Protein AF-A0A7C3UVJ8-F1 (afdb_monomer_lite)

Radius of gyration: 16.77 Å; chains: 1; bounding box: 42×35×49 Å

Structure (mmCIF, N/CA/C/O backbone):
data_AF-A0A7C3UVJ8-F1
#
_entry.id   AF-A0A7C3UVJ8-F1
#
loop_
_atom_site.group_PDB
_atom_site.id
_atom_site.type_symbol
_atom_site.label_atom_id
_atom_site.label_alt_id
_atom_site.label_comp_id
_atom_site.label_asym_id
_atom_site.label_entity_id
_atom_site.label_seq_id
_atom_site.pdbx_PDB_ins_code
_atom_site.Cartn_x
_atom_site.Cartn_y
_atom_site.Cartn_z
_atom_site.occupancy
_atom_site.B_iso_or_equiv
_atom_site.auth_seq_id
_atom_site.auth_comp_id
_atom_site.auth_asym_id
_atom_site.auth_atom_id
_atom_site.pdbx_PDB_model_num
ATOM 1 N N . MET A 1 1 ? -11.869 -7.280 -15.409 1.00 61.78 1 MET A N 1
ATOM 2 C CA . MET A 1 1 ? -10.757 -7.538 -14.472 1.00 61.78 1 MET A CA 1
ATOM 3 C C . MET A 1 1 ? -10.026 -6.219 -14.282 1.00 61.78 1 MET A C 1
ATOM 5 O O . MET A 1 1 ? -9.669 -5.611 -15.284 1.00 61.78 1 MET A O 1
ATOM 9 N N . THR A 1 2 ? -9.932 -5.707 -13.055 1.00 90.50 2 THR A N 1
ATOM 10 C CA . THR A 1 2 ? -9.331 -4.388 -12.787 1.00 90.50 2 THR A CA 1
ATOM 11 C C . THR A 1 2 ? -7.813 -4.509 -12.777 1.00 90.50 2 THR A C 1
ATOM 13 O O . THR A 1 2 ? -7.287 -5.434 -12.162 1.00 90.50 2 THR A O 1
ATOM 16 N N . VAL A 1 3 ? -7.120 -3.586 -13.443 1.00 96.75 3 VAL A N 1
ATOM 17 C CA . VAL A 1 3 ? -5.655 -3.485 -13.418 1.00 96.75 3 VAL A CA 1
ATOM 18 C C . VAL A 1 3 ? -5.274 -2.248 -12.619 1.00 96.75 3 VAL A C 1
ATOM 20 O O . VAL A 1 3 ? -5.805 -1.162 -12.866 1.00 96.75 3 VAL A O 1
ATOM 23 N N . ILE A 1 4 ? -4.357 -2.416 -11.673 1.00 97.81 4 ILE A N 1
ATOM 24 C CA . ILE A 1 4 ? -3.787 -1.330 -10.877 1.00 97.81 4 ILE A CA 1
ATOM 25 C C . ILE A 1 4 ? -2.265 -1.435 -10.903 1.00 97.81 4 ILE A C 1
ATOM 27 O O . ILE A 1 4 ? -1.714 -2.527 -10.782 1.00 97.81 4 ILE A O 1
ATOM 31 N N . SER A 1 5 ? -1.589 -0.300 -11.056 1.00 97.38 5 SER A N 1
ATOM 32 C CA . SER A 1 5 ? -0.142 -0.193 -10.878 1.00 97.38 5 SER A CA 1
ATOM 33 C C . SER A 1 5 ? 0.160 0.559 -9.588 1.00 97.38 5 SER A C 1
ATOM 35 O O . SER A 1 5 ? -0.454 1.601 -9.351 1.00 97.38 5 SER A O 1
ATOM 37 N N . ILE A 1 6 ? 1.063 0.034 -8.756 1.00 97.12 6 ILE A N 1
ATOM 38 C CA . ILE A 1 6 ? 1.474 0.624 -7.476 1.00 97.12 6 ILE A CA 1
ATOM 39 C C . ILE A 1 6 ? 3.007 0.597 -7.368 1.00 97.12 6 ILE A C 1
ATOM 41 O O . ILE A 1 6 ? 3.611 -0.470 -7.364 1.00 97.12 6 ILE A O 1
ATOM 45 N N . ASP A 1 7 ? 3.631 1.766 -7.224 1.00 94.75 7 ASP A N 1
ATOM 46 C CA . ASP A 1 7 ? 5.054 1.927 -6.877 1.00 94.75 7 ASP A CA 1
ATOM 47 C C . ASP A 1 7 ? 5.149 2.410 -5.429 1.00 94.75 7 ASP A C 1
ATOM 49 O O . ASP A 1 7 ? 4.729 3.525 -5.099 1.00 94.75 7 ASP A O 1
ATOM 53 N N . VAL A 1 8 ? 5.688 1.561 -4.553 1.00 92.94 8 VAL A N 1
ATOM 54 C CA . VAL A 1 8 ? 6.000 1.925 -3.167 1.00 92.94 8 VAL A CA 1
ATOM 55 C C . VAL A 1 8 ? 7.407 2.530 -3.140 1.00 92.94 8 VAL A C 1
ATOM 57 O O . VAL A 1 8 ? 8.429 1.845 -3.017 1.00 92.94 8 VAL A O 1
ATOM 60 N N . GLY A 1 9 ? 7.472 3.851 -3.289 1.00 87.94 9 GLY A N 1
ATOM 61 C CA . GLY A 1 9 ? 8.704 4.630 -3.203 1.00 87.94 9 GLY A CA 1
ATOM 62 C C . GLY A 1 9 ? 9.125 4.931 -1.762 1.00 87.94 9 GLY A C 1
ATOM 63 O O . GLY A 1 9 ? 8.341 4.792 -0.827 1.00 87.94 9 GLY A O 1
ATOM 64 N N . TYR A 1 10 ? 10.363 5.403 -1.586 1.00 82.50 10 TYR A N 1
ATOM 65 C CA . TYR A 1 10 ? 10.894 5.830 -0.281 1.00 82.50 10 TYR A CA 1
ATOM 66 C C . TYR A 1 10 ? 10.136 7.037 0.292 1.00 82.50 10 TYR A C 1
ATOM 68 O O . TYR A 1 10 ? 9.796 7.061 1.470 1.00 82.50 10 TYR A O 1
ATOM 76 N N . SER A 1 11 ? 9.860 8.038 -0.548 1.00 86.44 11 SER A N 1
ATOM 77 C CA . SER A 1 11 ? 9.167 9.267 -0.149 1.00 86.44 11 SER A CA 1
ATOM 78 C C . SER A 1 11 ? 7.659 9.188 -0.349 1.00 86.44 11 SER A C 1
ATOM 80 O O . SER A 1 11 ? 6.907 9.716 0.466 1.00 86.44 11 SER A O 1
ATOM 82 N N . ALA A 1 12 ? 7.211 8.528 -1.418 1.00 92.94 12 ALA A N 1
ATOM 83 C CA . ALA A 1 12 ? 5.805 8.452 -1.774 1.00 92.94 12 ALA A CA 1
ATOM 84 C C . ALA A 1 12 ? 5.441 7.116 -2.420 1.00 92.94 12 ALA A C 1
ATOM 86 O O . ALA A 1 12 ? 6.190 6.578 -3.236 1.00 92.94 12 ALA A O 1
ATOM 87 N N . THR A 1 13 ? 4.251 6.633 -2.083 1.00 95.44 13 THR A N 1
ATOM 88 C CA . THR A 1 13 ? 3.557 5.538 -2.742 1.00 95.44 13 THR A CA 1
ATOM 89 C C . THR A 1 13 ? 2.651 6.131 -3.804 1.00 95.44 13 THR A C 1
ATOM 91 O O . THR A 1 13 ? 1.822 6.997 -3.519 1.00 95.44 13 THR A O 1
ATOM 94 N N . LYS A 1 14 ? 2.819 5.680 -5.042 1.00 96.62 14 LYS A N 1
ATOM 95 C CA . LYS A 1 14 ? 2.054 6.146 -6.197 1.00 96.62 14 LYS A CA 1
ATOM 96 C C . LYS A 1 14 ? 1.227 4.994 -6.716 1.00 96.62 14 LYS A C 1
ATOM 98 O O . LYS A 1 14 ? 1.738 3.887 -6.840 1.00 96.62 14 LYS A O 1
ATOM 103 N N . ALA A 1 15 ? -0.024 5.261 -7.055 1.00 97.50 15 ALA A N 1
ATOM 104 C CA . ALA A 1 15 ? -0.863 4.263 -7.688 1.00 97.50 15 ALA A CA 1
ATOM 105 C C . ALA A 1 15 ? -1.713 4.858 -8.799 1.00 97.50 15 ALA A C 1
ATOM 107 O O . ALA A 1 15 ? -2.096 6.030 -8.754 1.00 97.50 15 ALA A O 1
ATOM 108 N N . VAL A 1 16 ? -2.009 4.032 -9.796 1.00 96.88 16 VAL A N 1
ATOM 109 C CA . VAL A 1 16 ? -2.808 4.414 -10.955 1.00 96.88 16 VAL A CA 1
ATOM 110 C C . VAL A 1 16 ? -3.639 3.236 -11.456 1.00 96.88 16 VAL A C 1
ATOM 112 O O . VAL A 1 16 ? -3.179 2.094 -11.505 1.00 96.88 16 VAL A O 1
ATOM 115 N N . THR A 1 17 ? -4.872 3.536 -11.838 1.00 96.12 17 THR A N 1
ATOM 116 C CA . THR A 1 17 ? -5.760 2.692 -12.640 1.00 96.12 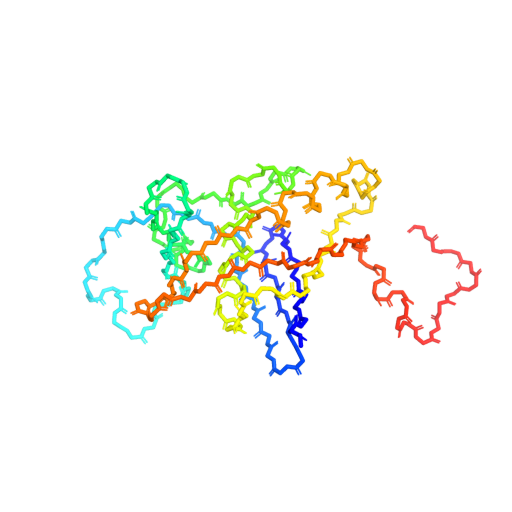17 THR A CA 1
ATOM 117 C C . THR A 1 17 ? -6.042 3.412 -13.962 1.00 96.12 17 THR A C 1
ATOM 119 O O . THR A 1 17 ? -5.556 4.516 -14.200 1.00 96.12 17 THR A O 1
ATOM 122 N N . MET A 1 18 ? -6.865 2.828 -14.833 1.00 91.44 18 MET A N 1
ATOM 123 C CA . MET A 1 18 ? -7.258 3.497 -16.082 1.00 91.44 18 MET A CA 1
ATOM 124 C C . MET A 1 18 ? -8.078 4.780 -15.867 1.00 91.44 18 MET A C 1
ATOM 126 O O . MET A 1 18 ? -8.133 5.618 -16.760 1.00 91.44 18 MET A O 1
ATOM 130 N N . SER A 1 19 ? -8.726 4.936 -14.710 1.00 92.31 19 SER A N 1
ATOM 131 C CA . SER A 1 19 ? -9.650 6.042 -14.434 1.00 92.31 19 SER A CA 1
ATOM 132 C C . SER A 1 19 ? -9.182 6.989 -13.330 1.00 92.31 19 SER A C 1
ATOM 134 O O . SER A 1 19 ? -9.697 8.101 -13.236 1.00 92.31 19 SER A O 1
ATOM 136 N N . ALA A 1 20 ? -8.234 6.578 -12.486 1.00 95.50 20 ALA A N 1
ATOM 137 C CA . ALA A 1 20 ? -7.852 7.337 -11.302 1.00 95.50 20 ALA A CA 1
ATOM 138 C C . ALA A 1 20 ? -6.373 7.162 -10.944 1.00 95.50 20 ALA A C 1
ATOM 140 O O . ALA A 1 20 ? -5.721 6.191 -11.322 1.00 95.50 20 ALA A O 1
ATOM 141 N N . ARG A 1 21 ? -5.843 8.112 -10.170 1.00 97.12 21 ARG A N 1
ATOM 142 C CA . ARG A 1 21 ? -4.481 8.075 -9.628 1.00 97.12 21 ARG A CA 1
ATOM 143 C C . ARG A 1 21 ? -4.448 8.635 -8.215 1.00 97.12 21 ARG A C 1
ATOM 145 O O . ARG A 1 21 ? -5.248 9.505 -7.883 1.00 97.12 21 ARG A O 1
ATOM 152 N N . THR A 1 22 ? -3.494 8.177 -7.416 1.00 96.06 22 THR A N 1
ATOM 153 C CA . THR A 1 22 ? -3.215 8.726 -6.087 1.00 96.06 22 THR A CA 1
ATOM 154 C C . THR A 1 22 ? -1.714 8.754 -5.814 1.00 96.06 22 THR A C 1
ATOM 156 O O . THR A 1 22 ? -0.942 7.984 -6.394 1.00 96.06 22 THR A O 1
ATOM 159 N N . MET A 1 23 ? -1.299 9.665 -4.940 1.00 96.19 23 MET A N 1
ATOM 160 C CA . MET A 1 23 ? 0.056 9.766 -4.419 1.00 96.19 23 MET A CA 1
ATOM 161 C C . MET A 1 23 ? -0.036 10.046 -2.924 1.00 96.19 23 MET A C 1
ATOM 163 O O . MET A 1 23 ? -0.722 10.975 -2.511 1.00 96.19 23 MET A O 1
ATOM 167 N N . ILE A 1 24 ? 0.653 9.235 -2.133 1.00 94.81 24 ILE A N 1
ATOM 168 C CA . ILE A 1 24 ? 0.600 9.264 -0.673 1.00 94.81 24 ILE A CA 1
ATOM 169 C C . ILE A 1 24 ? 2.040 9.296 -0.169 1.00 94.81 24 ILE A C 1
ATOM 171 O O . ILE A 1 24 ? 2.832 8.492 -0.660 1.00 94.81 24 ILE A O 1
ATOM 175 N N . PRO A 1 25 ? 2.422 10.138 0.804 1.00 93.62 25 PRO A N 1
ATOM 176 C CA . PRO A 1 25 ? 3.713 9.975 1.467 1.00 93.62 25 PRO A CA 1
ATOM 177 C C . PRO A 1 25 ? 3.875 8.544 2.013 1.00 93.62 25 PRO A C 1
ATOM 179 O O . PRO A 1 25 ? 2.950 8.004 2.621 1.00 93.62 25 PRO A O 1
ATOM 182 N N . SER A 1 26 ? 5.033 7.909 1.804 1.00 92.75 26 SER A N 1
ATOM 183 C CA . SER A 1 26 ? 5.301 6.513 2.217 1.0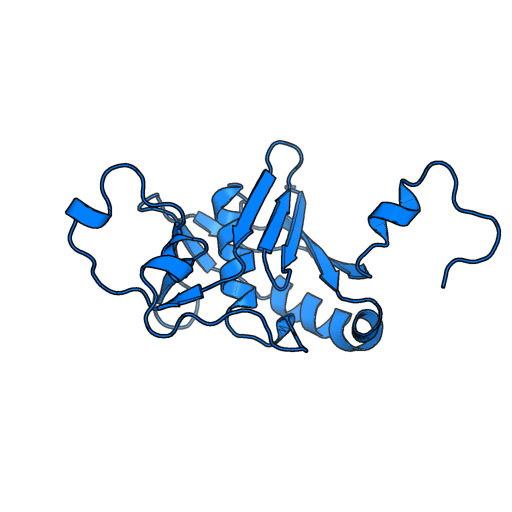0 92.75 26 SER A CA 1
ATOM 184 C C . SER A 1 26 ? 5.626 6.402 3.710 1.00 92.75 26 SER A C 1
ATOM 186 O O . SER A 1 26 ? 6.680 5.894 4.111 1.00 92.75 26 SER A O 1
ATOM 188 N N . VAL A 1 27 ? 4.711 6.912 4.529 1.00 90.56 27 VAL A N 1
ATOM 189 C CA . VAL A 1 27 ? 4.828 7.017 5.981 1.00 90.56 27 VAL A CA 1
ATOM 190 C C . VAL A 1 27 ? 3.608 6.369 6.611 1.00 90.56 27 VAL A C 1
ATOM 192 O O . VAL A 1 27 ? 2.472 6.645 6.216 1.00 90.56 27 VAL A O 1
ATOM 195 N N . VAL A 1 28 ? 3.854 5.503 7.589 1.00 92.19 28 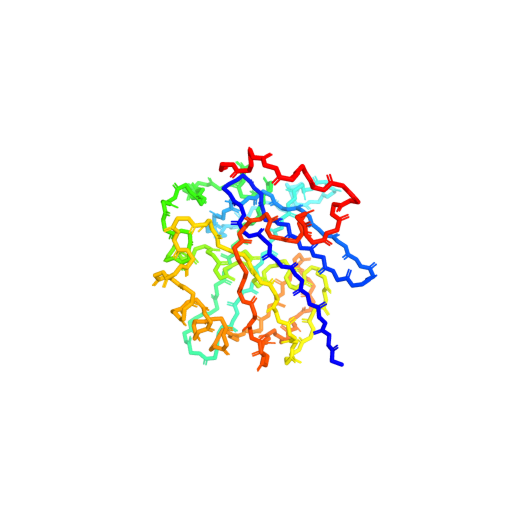VAL A N 1
ATOM 196 C CA . VAL A 1 28 ? 2.812 4.832 8.364 1.00 92.19 28 VAL A CA 1
ATOM 197 C C . VAL A 1 28 ? 3.113 5.023 9.844 1.00 92.19 28 VAL A C 1
ATOM 199 O O . VAL A 1 28 ? 4.265 4.932 10.275 1.00 92.19 28 VAL A O 1
ATOM 202 N N . ALA A 1 29 ? 2.073 5.288 10.626 1.00 89.69 29 ALA A N 1
ATOM 203 C CA . ALA A 1 29 ? 2.153 5.350 12.077 1.00 89.69 29 ALA A CA 1
ATOM 204 C C . ALA A 1 29 ? 0.986 4.575 12.707 1.00 89.69 29 ALA A C 1
ATOM 206 O O . ALA A 1 29 ? -0.102 4.523 12.119 1.00 89.69 29 ALA A O 1
ATOM 207 N N . PRO A 1 30 ? 1.168 3.989 13.904 1.00 88.56 30 PRO A N 1
ATOM 208 C CA . PRO A 1 30 ? 0.064 3.405 14.653 1.00 88.56 30 PRO A CA 1
ATOM 209 C C . PRO A 1 30 ? -1.046 4.432 14.887 1.00 88.56 30 PRO A C 1
ATOM 211 O O . PRO A 1 30 ? -0.780 5.599 15.176 1.00 88.56 30 PRO A O 1
ATOM 214 N N . TYR A 1 31 ? -2.300 3.997 14.785 1.00 87.75 31 TYR A N 1
ATOM 215 C CA . TYR A 1 31 ? -3.425 4.852 15.142 1.00 87.75 31 TYR A CA 1
ATOM 216 C C . TYR A 1 31 ? -3.463 5.108 16.653 1.00 87.75 31 TYR A C 1
ATOM 218 O O . TYR A 1 31 ? -3.333 4.181 17.454 1.00 87.75 31 TYR A O 1
ATOM 226 N N . ARG A 1 32 ? -3.763 6.349 17.028 1.00 84.25 32 ARG A N 1
ATOM 227 C CA . ARG A 1 32 ? -4.205 6.743 18.372 1.00 84.25 32 ARG A CA 1
ATOM 228 C C . ARG A 1 32 ? -5.487 7.555 18.253 1.00 84.25 32 ARG A C 1
ATOM 230 O O . ARG A 1 32 ? -5.762 8.118 17.196 1.00 84.25 32 ARG A O 1
ATOM 237 N N . GLU A 1 33 ? -6.268 7.625 19.321 1.00 80.75 33 GLU A N 1
ATOM 238 C CA . GLU A 1 33 ? -7.392 8.558 19.340 1.00 80.75 33 GLU A CA 1
ATOM 239 C C . GLU A 1 33 ? -6.863 9.997 19.301 1.00 80.75 33 GLU A C 1
ATOM 241 O O . GLU A 1 33 ? -5.914 10.351 20.006 1.00 80.75 33 GLU A O 1
ATOM 246 N N . VAL A 1 34 ? -7.453 10.803 18.422 1.00 70.31 34 VAL A N 1
ATOM 247 C CA . VAL A 1 34 ? -7.157 12.228 18.256 1.00 70.31 34 VAL A CA 1
ATOM 248 C C . VAL A 1 34 ? -8.478 12.966 18.474 1.00 70.31 34 VAL A C 1
ATOM 250 O O . VAL A 1 34 ? -9.503 12.484 17.975 1.00 70.31 34 VAL A O 1
ATOM 253 N N . PRO A 1 35 ? -8.508 14.068 19.244 1.00 65.38 35 PRO A N 1
ATOM 254 C CA . PRO A 1 35 ? -9.721 14.850 19.445 1.00 65.38 35 PRO A CA 1
ATOM 255 C C . PRO A 1 35 ? -10.408 15.189 18.117 1.00 65.38 35 PRO A C 1
ATOM 257 O O . PRO A 1 35 ? -9.761 15.565 17.146 1.00 65.38 35 PRO A O 1
ATOM 260 N N . LEU A 1 36 ? -11.739 15.066 18.070 1.00 55.66 36 LEU A N 1
ATOM 261 C CA . LEU A 1 36 ? -12.534 15.219 16.843 1.00 55.66 36 LEU A CA 1
ATOM 262 C C . LEU A 1 36 ? -12.309 16.574 16.138 1.00 55.66 36 LEU A C 1
ATOM 264 O O . LEU A 1 36 ? -12.388 16.636 14.915 1.00 55.66 36 LEU A O 1
ATOM 268 N N . ALA A 1 37 ? -11.973 17.626 16.895 1.00 53.50 37 ALA A N 1
ATOM 269 C CA . ALA A 1 37 ? -11.641 18.954 16.374 1.00 53.50 37 ALA A CA 1
ATOM 270 C C . ALA A 1 37 ? -10.397 18.963 15.463 1.00 53.50 37 ALA A C 1
ATOM 272 O O . ALA A 1 37 ? -10.337 19.766 14.537 1.00 53.50 37 ALA A O 1
ATOM 273 N N . ASP A 1 38 ? -9.457 18.037 15.671 1.00 54.47 38 ASP A N 1
ATOM 274 C CA . ASP A 1 38 ? -8.236 17.903 14.865 1.00 54.47 38 ASP A CA 1
ATOM 275 C C . ASP A 1 38 ? -8.480 17.091 13.575 1.00 54.47 38 ASP A C 1
ATOM 277 O O . ASP A 1 38 ? -7.643 17.058 12.673 1.00 54.47 38 ASP A O 1
ATOM 281 N N . LEU A 1 39 ? -9.642 16.430 13.471 1.00 53.88 39 LEU A N 1
ATOM 282 C CA . LEU A 1 39 ? -10.041 15.579 12.342 1.00 53.88 39 LEU A CA 1
ATOM 283 C C . LEU A 1 39 ? -11.101 16.229 11.440 1.00 53.88 39 LEU A C 1
ATOM 285 O O . LEU A 1 39 ? -11.320 15.771 10.317 1.00 53.88 39 LEU A O 1
ATOM 289 N N . THR A 1 40 ? -11.776 17.283 11.907 1.00 48.50 40 THR A N 1
ATOM 290 C CA . THR A 1 40 ? -12.799 17.996 11.137 1.00 48.50 40 THR A CA 1
ATOM 291 C C . THR A 1 40 ? -12.181 19.086 10.265 1.00 48.50 40 THR A C 1
ATOM 293 O O . THR A 1 40 ? -11.791 20.136 10.762 1.00 48.50 40 THR A O 1
ATOM 296 N N . GLY A 1 41 ? -12.159 18.855 8.950 1.00 46.62 41 GLY A N 1
ATOM 297 C CA . GLY A 1 41 ? -12.131 19.918 7.938 1.00 46.62 41 GLY A CA 1
ATOM 298 C C . GLY A 1 41 ? -11.054 19.777 6.867 1.00 46.62 41 GLY A C 1
ATOM 299 O O . GLY A 1 41 ? -11.382 19.879 5.695 1.00 46.62 41 GLY A O 1
ATOM 300 N N . ASP A 1 42 ? -9.809 19.494 7.260 1.00 51.38 42 ASP A N 1
ATOM 301 C CA . ASP A 1 42 ? -8.630 19.618 6.379 1.00 51.38 42 ASP A CA 1
ATOM 302 C C . ASP A 1 42 ? -7.476 18.667 6.767 1.00 51.38 42 ASP A C 1
ATOM 304 O O . ASP A 1 42 ? -6.298 18.935 6.503 1.00 51.38 42 ASP A O 1
ATOM 308 N N . ALA A 1 43 ? -7.774 17.550 7.441 1.00 54.50 43 ALA A N 1
ATOM 309 C CA . ALA A 1 43 ? -6.749 16.585 7.830 1.00 54.50 43 ALA A CA 1
ATOM 310 C C . ALA A 1 43 ? -6.100 15.970 6.576 1.00 54.50 43 ALA A C 1
ATOM 312 O O . ALA A 1 43 ? -6.624 15.034 5.972 1.00 54.50 43 ALA A O 1
ATOM 313 N N . ILE A 1 44 ? -4.957 16.525 6.166 1.00 67.44 44 ILE A N 1
ATOM 314 C CA . ILE A 1 44 ? -4.162 16.009 5.054 1.00 67.44 44 ILE A CA 1
ATOM 315 C C . ILE A 1 44 ? -3.674 14.608 5.453 1.00 67.44 44 ILE A C 1
ATOM 317 O O . ILE A 1 44 ? -3.005 14.462 6.475 1.00 67.44 44 ILE A O 1
ATOM 321 N N . GLY A 1 45 ? -4.023 13.584 4.665 1.00 80.81 45 GLY A N 1
ATOM 322 C CA . GLY A 1 45 ? -3.619 12.183 4.849 1.00 80.81 45 GLY A CA 1
ATOM 323 C C . GLY A 1 45 ? -4.782 11.206 5.067 1.00 80.81 45 GLY A C 1
ATOM 324 O O . GLY A 1 45 ? -5.927 11.494 4.715 1.00 80.81 45 GLY A O 1
ATOM 325 N N . HIS A 1 46 ? -4.487 10.012 5.604 1.00 91.56 46 HIS A N 1
ATOM 326 C CA . HIS A 1 46 ? -5.462 8.920 5.691 1.00 91.56 46 HIS A CA 1
ATOM 327 C C . HIS A 1 46 ? -5.469 8.199 7.041 1.00 91.56 46 HIS A C 1
ATOM 329 O O . HIS A 1 46 ? -4.421 7.872 7.594 1.00 91.56 46 HIS A O 1
ATOM 335 N N . THR A 1 47 ? -6.667 7.859 7.524 1.00 93.12 47 THR A N 1
ATOM 336 C CA . THR A 1 47 ? -6.853 6.830 8.560 1.00 93.12 47 THR A CA 1
ATOM 337 C C . THR A 1 47 ? -7.299 5.540 7.891 1.00 93.12 47 THR A C 1
ATOM 339 O O . THR A 1 47 ? -8.297 5.531 7.168 1.00 93.12 47 THR A O 1
ATOM 342 N N . VAL A 1 48 ? -6.591 4.442 8.141 1.00 95.44 48 VAL A N 1
ATOM 343 C CA . VAL A 1 48 ? -6.832 3.161 7.469 1.00 95.44 48 VAL A CA 1
ATOM 344 C C . VAL A 1 48 ? -7.046 2.065 8.499 1.00 95.44 48 VAL A C 1
ATOM 346 O O . VAL A 1 48 ? -6.250 1.893 9.418 1.00 95.44 48 VAL A O 1
ATOM 349 N N . THR A 1 49 ? -8.125 1.305 8.335 1.00 96.25 49 THR A N 1
ATOM 350 C CA . THR A 1 49 ? -8.402 0.094 9.113 1.00 96.25 49 THR A CA 1
ATOM 351 C C . THR A 1 49 ? -8.201 -1.122 8.222 1.00 96.25 49 THR A C 1
ATOM 353 O O . THR A 1 49 ? -8.791 -1.195 7.147 1.00 96.25 49 THR A O 1
ATOM 356 N N . ILE A 1 50 ? -7.382 -2.073 8.672 1.00 96.50 50 ILE A N 1
ATOM 357 C CA . ILE A 1 50 ? -7.060 -3.305 7.945 1.00 96.50 50 ILE A CA 1
ATOM 358 C C . ILE A 1 50 ? -7.450 -4.501 8.808 1.00 96.50 50 ILE A C 1
ATOM 360 O O . ILE A 1 50 ? -6.940 -4.680 9.918 1.00 96.50 50 ILE A O 1
ATOM 364 N N . ARG A 1 51 ? -8.323 -5.350 8.264 1.00 96.19 51 ARG A N 1
ATOM 365 C CA . ARG A 1 51 ? -8.731 -6.626 8.852 1.00 96.19 51 ARG A CA 1
ATOM 366 C C . ARG A 1 51 ? -8.311 -7.769 7.932 1.00 96.19 51 ARG A C 1
ATOM 368 O O . ARG A 1 51 ? -8.890 -7.973 6.865 1.00 96.19 51 ARG A O 1
ATOM 375 N N . ARG A 1 52 ? -7.268 -8.495 8.336 1.00 92.31 52 ARG A N 1
ATOM 376 C CA . ARG A 1 52 ? -6.781 -9.692 7.632 1.00 92.31 52 ARG A CA 1
ATOM 377 C C . ARG A 1 52 ? -7.665 -10.906 7.976 1.00 92.31 52 ARG A C 1
ATOM 379 O O . ARG A 1 52 ? -8.327 -10.880 9.010 1.00 92.31 52 ARG A O 1
ATOM 386 N N . PRO A 1 53 ? -7.692 -11.969 7.146 1.00 89.00 53 PRO A N 1
ATOM 387 C CA . PRO A 1 53 ? -8.443 -13.189 7.461 1.00 89.00 53 PRO A CA 1
ATOM 388 C C . PRO A 1 53 ? -7.984 -13.884 8.747 1.00 89.00 53 PRO A C 1
ATOM 390 O O . PRO A 1 53 ? -8.784 -14.541 9.401 1.00 89.00 53 PRO A O 1
ATOM 393 N N . VAL A 1 54 ? -6.698 -13.749 9.081 1.00 84.06 54 VAL A N 1
ATOM 394 C CA . VAL A 1 54 ? -6.080 -14.275 10.299 1.00 84.06 54 VAL A CA 1
ATOM 395 C C . VAL A 1 54 ? -5.379 -13.115 11.005 1.00 84.06 54 VAL A C 1
ATOM 397 O O . VAL A 1 54 ? -4.631 -12.371 10.365 1.00 84.06 54 VAL A O 1
ATOM 400 N N . GLY A 1 55 ? -5.623 -12.969 12.309 1.00 78.56 55 GLY A N 1
ATOM 401 C CA . GLY A 1 55 ? -5.071 -11.904 13.152 1.00 78.56 55 GLY A CA 1
ATOM 402 C C . GLY A 1 55 ? -6.052 -10.768 13.453 1.00 78.56 55 GLY A C 1
ATOM 403 O O . GLY A 1 55 ? -7.201 -10.772 13.008 1.00 78.56 55 GLY A O 1
ATOM 404 N N . ASP A 1 56 ? -5.578 -9.792 14.226 1.00 79.88 56 ASP A N 1
ATOM 405 C CA . ASP A 1 56 ? -6.408 -8.702 14.735 1.00 79.88 56 ASP A CA 1
ATOM 406 C C . ASP A 1 56 ? -6.629 -7.574 13.723 1.00 79.88 56 ASP A C 1
ATOM 408 O O . ASP A 1 56 ? -5.836 -7.312 12.811 1.00 79.88 56 ASP A O 1
ATOM 412 N N . ARG A 1 57 ? -7.738 -6.856 13.924 1.00 91.88 57 ARG A N 1
ATOM 413 C CA . ARG A 1 57 ? -8.028 -5.600 13.231 1.00 91.88 57 ARG A CA 1
ATOM 414 C C . ARG A 1 57 ? -7.009 -4.548 13.663 1.00 91.88 57 ARG A C 1
ATOM 416 O O . ARG A 1 57 ? -6.945 -4.196 14.837 1.00 91.88 57 ARG A O 1
ATOM 423 N N . SER A 1 58 ? -6.281 -3.986 12.703 1.00 92.81 58 SER A N 1
ATOM 424 C CA . SER A 1 58 ? -5.308 -2.917 12.949 1.00 92.81 58 SER A CA 1
ATOM 425 C C . SER A 1 58 ? -5.785 -1.589 12.363 1.00 92.81 58 SER A C 1
ATOM 427 O O . SER A 1 58 ? -6.500 -1.568 11.358 1.00 92.81 58 SER A O 1
ATOM 429 N N . ARG A 1 59 ? -5.412 -0.481 13.009 1.00 93.19 59 ARG A N 1
ATOM 430 C CA . ARG A 1 59 ? -5.680 0.885 12.545 1.00 93.19 59 ARG A CA 1
ATOM 431 C C . ARG A 1 59 ? -4.370 1.652 12.442 1.00 93.19 59 ARG A C 1
ATOM 433 O O . ARG A 1 59 ? -3.535 1.550 13.339 1.00 93.19 59 ARG A O 1
ATOM 440 N N . HIS A 1 60 ? -4.234 2.438 11.380 1.00 93.25 60 HIS A N 1
ATOM 441 C CA . HIS A 1 60 ? -3.018 3.181 11.055 1.00 93.25 60 HIS A CA 1
ATOM 442 C C . HIS A 1 60 ? -3.350 4.592 10.584 1.00 93.25 60 HIS A C 1
ATOM 444 O O . HIS A 1 60 ? -4.363 4.801 9.910 1.00 93.25 60 HIS A O 1
ATOM 450 N N . PHE A 1 61 ? -2.463 5.535 10.881 1.00 92.56 61 PHE A N 1
ATOM 451 C CA . PHE A 1 61 ? -2.327 6.749 10.086 1.00 92.56 61 PHE A CA 1
ATOM 452 C C . PHE A 1 61 ? -1.403 6.464 8.906 1.00 92.56 61 PHE A C 1
ATOM 454 O O . PHE A 1 61 ? -0.388 5.780 9.058 1.00 92.56 61 PHE A O 1
ATOM 461 N N . VAL A 1 62 ? -1.744 6.992 7.734 1.00 93.50 62 VAL A N 1
ATOM 462 C CA . VAL A 1 62 ? -0.980 6.817 6.496 1.00 93.50 62 VAL A CA 1
ATOM 463 C C . VAL A 1 62 ? -0.847 8.159 5.777 1.00 93.50 62 VAL A C 1
ATOM 465 O O . VAL A 1 62 ? -1.797 8.945 5.724 1.00 93.50 62 VAL A O 1
ATOM 468 N N . GLY A 1 63 ? 0.328 8.422 5.206 1.00 92.94 63 GLY A N 1
ATOM 469 C CA . GLY A 1 63 ? 0.600 9.649 4.460 1.00 92.94 63 GLY A CA 1
ATOM 470 C C . GLY A 1 63 ? 0.823 10.857 5.362 1.00 92.94 63 GLY A C 1
ATOM 471 O O . GLY A 1 63 ? 1.414 10.741 6.433 1.00 92.94 63 GLY A O 1
ATOM 472 N N . ASP A 1 64 ? 0.336 12.023 4.942 1.00 89.56 64 ASP A N 1
ATOM 473 C CA . ASP A 1 64 ? 0.522 13.284 5.673 1.00 89.56 64 ASP A CA 1
ATOM 474 C C . ASP A 1 64 ? -0.005 13.235 7.116 1.00 89.56 64 ASP A C 1
ATOM 476 O O . ASP A 1 64 ? 0.584 13.836 8.013 1.00 89.56 64 ASP A O 1
ATOM 480 N N . LEU A 1 65 ? -1.048 12.440 7.373 1.00 88.19 65 LEU A N 1
ATOM 481 C CA . LEU A 1 65 ? -1.602 12.267 8.714 1.00 88.19 65 LEU A CA 1
ATOM 482 C C . LEU A 1 65 ? -0.629 11.493 9.610 1.00 88.19 65 LEU A C 1
ATOM 484 O O . LEU A 1 65 ? -0.482 11.815 10.784 1.00 88.19 65 LEU A O 1
ATOM 488 N N . ALA A 1 66 ? 0.092 10.516 9.053 1.00 89.81 66 ALA A N 1
ATOM 489 C CA . ALA A 1 66 ? 1.152 9.818 9.776 1.00 89.81 66 ALA A CA 1
ATOM 490 C C . ALA A 1 66 ? 2.337 10.744 10.080 1.00 89.81 66 ALA A C 1
ATOM 492 O O . ALA A 1 66 ? 2.928 10.635 11.148 1.00 89.81 66 ALA A O 1
ATOM 493 N N . VAL A 1 67 ? 2.664 11.665 9.167 1.00 84.81 67 VAL A N 1
ATOM 494 C CA . VAL A 1 67 ? 3.736 12.657 9.361 1.00 84.81 67 VAL A CA 1
ATOM 495 C C . VAL A 1 67 ? 3.385 13.647 10.473 1.00 84.81 67 VAL A C 1
ATOM 497 O O . VAL A 1 67 ? 4.247 13.984 11.280 1.00 84.81 67 VAL A O 1
ATOM 500 N N . ARG A 1 68 ? 2.132 14.113 10.520 1.00 81.06 68 ARG A N 1
ATOM 501 C CA . ARG A 1 68 ? 1.668 15.111 11.496 1.00 81.06 68 ARG A CA 1
ATOM 502 C C . ARG A 1 68 ? 1.415 14.516 12.878 1.00 81.06 68 ARG A C 1
ATOM 504 O O . ARG A 1 68 ? 1.873 15.064 13.873 1.00 81.06 68 ARG A O 1
ATOM 511 N N . GLU A 1 69 ? 0.704 13.391 12.932 1.00 73.38 69 GLU A N 1
ATOM 512 C CA . GLU A 1 69 ? 0.145 12.856 14.181 1.00 73.38 69 GLU A CA 1
ATOM 513 C C . GLU A 1 69 ? 0.904 11.645 14.737 1.00 73.38 69 GLU A C 1
ATOM 515 O O . GLU A 1 69 ? 0.669 11.233 15.883 1.00 73.38 69 GLU A O 1
ATOM 520 N N . GLY A 1 70 ? 1.789 11.051 13.933 1.00 61.38 70 GLY A N 1
ATOM 521 C CA . GLY A 1 70 ? 2.470 9.804 14.242 1.00 61.38 70 GLY A CA 1
ATOM 522 C C . GLY A 1 70 ? 3.620 9.971 15.227 1.00 61.38 70 GLY A C 1
ATOM 523 O O . GLY A 1 70 ? 4.758 10.220 14.833 1.00 61.38 70 GLY A O 1
ATOM 524 N N . GLN A 1 71 ? 3.373 9.706 16.510 1.00 59.34 71 GLN A N 1
ATOM 525 C CA . GLN A 1 71 ? 4.460 9.275 17.390 1.00 59.34 71 GLN A CA 1
ATOM 526 C C . GLN A 1 71 ? 4.928 7.885 16.932 1.00 59.34 71 GLN A C 1
ATOM 528 O O . GLN A 1 71 ? 4.122 6.963 16.823 1.00 59.34 71 GLN A O 1
ATOM 533 N N . GLY A 1 72 ? 6.218 7.737 16.617 1.00 57.31 72 GLY A N 1
ATOM 534 C CA . GLY A 1 72 ? 6.753 6.492 16.049 1.00 57.31 72 GLY A CA 1
ATOM 535 C C . GLY A 1 72 ? 6.446 6.295 14.559 1.00 57.31 72 GLY A C 1
ATOM 536 O O . GLY A 1 72 ? 6.380 5.155 14.099 1.00 57.31 72 GLY A O 1
ATOM 537 N N . ALA A 1 73 ? 6.247 7.384 13.804 1.00 58.56 73 ALA A N 1
ATOM 538 C CA . ALA A 1 73 ? 6.148 7.330 12.349 1.00 58.56 73 ALA A CA 1
ATOM 539 C C . ALA A 1 73 ? 7.360 6.593 11.755 1.00 58.56 73 ALA A C 1
ATOM 541 O O . ALA A 1 73 ? 8.512 6.967 11.985 1.00 58.56 73 ALA A O 1
ATOM 542 N N . THR A 1 74 ? 7.092 5.536 10.992 1.00 60.03 74 THR A N 1
ATOM 543 C CA . THR A 1 74 ? 8.125 4.756 10.309 1.00 60.03 74 THR A CA 1
ATOM 544 C C . THR A 1 74 ? 8.076 5.067 8.823 1.00 60.03 74 THR A C 1
ATOM 546 O O . THR A 1 74 ? 7.056 4.905 8.146 1.00 60.03 74 THR A O 1
ATOM 549 N N . PHE A 1 75 ? 9.200 5.568 8.324 1.00 61.75 75 PHE A N 1
ATOM 550 C CA . PHE A 1 75 ? 9.415 5.820 6.910 1.00 61.75 75 PHE A CA 1
ATOM 551 C C . PHE A 1 75 ? 9.867 4.526 6.245 1.00 61.75 75 PHE A C 1
ATOM 553 O O . PHE A 1 75 ? 10.603 3.743 6.844 1.00 61.75 75 PHE A O 1
ATOM 560 N N . THR A 1 76 ? 9.501 4.325 4.983 1.00 56.12 76 THR A N 1
ATOM 561 C CA . THR A 1 76 ? 9.982 3.173 4.205 1.00 56.12 76 THR A CA 1
ATOM 562 C C . THR A 1 76 ? 11.431 3.405 3.752 1.00 56.12 76 THR A C 1
ATOM 564 O O . THR A 1 76 ? 11.693 3.425 2.560 1.00 56.12 76 THR A O 1
ATOM 567 N N . LEU A 1 77 ? 12.365 3.663 4.679 1.00 55.47 77 LEU A N 1
ATOM 568 C CA . LEU A 1 77 ? 13.789 3.933 4.404 1.00 55.47 77 LEU A CA 1
ATOM 569 C C . LEU A 1 77 ? 14.632 2.659 4.277 1.00 55.47 77 LEU A C 1
ATOM 571 O O . LEU A 1 77 ? 15.787 2.729 3.855 1.00 55.47 77 LEU A O 1
ATOM 575 N N . ASP A 1 78 ? 14.059 1.502 4.608 1.00 56.59 78 ASP A N 1
ATOM 576 C CA . ASP A 1 78 ? 14.760 0.229 4.527 1.00 56.59 78 ASP A CA 1
ATOM 577 C C . ASP A 1 78 ? 15.119 -0.135 3.087 1.00 56.59 78 ASP A C 1
ATOM 579 O O . ASP A 1 78 ? 14.307 -0.074 2.160 1.00 56.59 78 ASP A O 1
ATOM 583 N N . ARG A 1 79 ? 16.369 -0.579 2.923 1.00 50.97 79 ARG A N 1
ATOM 584 C CA . ARG A 1 79 ? 16.960 -0.964 1.635 1.00 50.97 79 ARG A CA 1
ATOM 585 C C . ARG A 1 79 ? 16.193 -2.105 0.951 1.00 50.97 79 ARG A C 1
ATOM 587 O O . ARG A 1 79 ? 16.244 -2.230 -0.272 1.00 50.97 79 ARG A O 1
ATOM 594 N N . GLU A 1 80 ? 15.459 -2.905 1.724 1.00 56.53 80 GLU A N 1
ATOM 595 C CA . GLU A 1 80 ? 14.610 -4.008 1.266 1.00 56.53 80 GLU A CA 1
ATOM 596 C C . GLU A 1 80 ? 13.121 -3.666 1.455 1.00 56.53 80 GLU A C 1
ATOM 598 O O . GLU A 1 80 ? 12.436 -4.205 2.322 1.00 56.53 80 GLU A O 1
ATOM 603 N N . LYS A 1 81 ? 12.614 -2.757 0.607 1.00 56.78 81 LYS A N 1
ATOM 604 C CA . LYS A 1 81 ? 11.255 -2.172 0.658 1.00 56.78 81 LYS A CA 1
ATOM 605 C C . LYS A 1 81 ? 10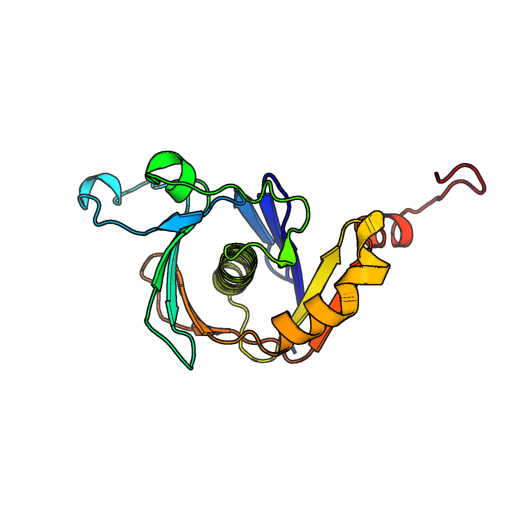.132 -3.172 0.950 1.00 56.78 81 LYS A C 1
ATOM 607 O O . LYS A 1 81 ? 9.248 -2.897 1.753 1.00 56.78 81 LYS A O 1
ATOM 612 N N . HIS A 1 82 ? 10.160 -4.322 0.279 1.00 55.78 82 HIS A N 1
ATOM 613 C CA . HIS A 1 82 ? 9.104 -5.325 0.363 1.00 55.78 82 HIS A CA 1
ATOM 614 C C . HIS A 1 82 ? 9.088 -6.097 1.681 1.00 55.78 82 HIS A C 1
ATOM 616 O O . HIS A 1 82 ? 8.092 -6.753 1.945 1.00 55.78 82 HIS A O 1
ATOM 622 N N . LEU A 1 83 ? 10.149 -6.057 2.493 1.00 59.66 83 LEU A N 1
ATOM 623 C CA . LEU A 1 83 ? 10.190 -6.741 3.787 1.00 59.66 83 LEU A CA 1
ATOM 624 C C . LEU A 1 83 ? 9.667 -5.865 4.924 1.00 59.66 83 LEU A C 1
ATOM 626 O O . LEU A 1 83 ? 9.213 -6.407 5.932 1.00 59.66 83 LEU A O 1
ATOM 630 N N . HIS A 1 84 ? 9.648 -4.538 4.754 1.00 69.88 84 HIS A N 1
ATOM 631 C CA . HIS A 1 84 ? 9.126 -3.644 5.781 1.00 69.88 84 HIS A CA 1
ATOM 632 C C . HIS A 1 84 ? 7.628 -3.928 6.013 1.00 69.88 84 HIS A C 1
ATOM 634 O O . HIS A 1 84 ? 6.852 -4.005 5.053 1.00 69.88 84 HIS A O 1
ATOM 640 N N . PRO A 1 85 ? 7.157 -4.019 7.272 1.00 70.44 85 PRO A N 1
ATOM 641 C CA . PRO A 1 85 ? 5.741 -4.254 7.585 1.00 70.44 85 PRO A CA 1
ATOM 642 C C . PRO A 1 85 ? 4.770 -3.202 7.011 1.00 70.44 85 PRO A C 1
ATOM 644 O O . PRO A 1 85 ? 3.574 -3.472 6.902 1.00 70.44 85 PRO A O 1
ATOM 647 N N . ASN A 1 86 ? 5.274 -2.035 6.594 1.00 86.69 86 ASN A N 1
ATOM 648 C CA . ASN A 1 86 ? 4.479 -0.930 6.066 1.00 86.69 86 ASN A CA 1
ATOM 649 C C . ASN A 1 86 ? 4.165 -1.098 4.581 1.00 86.69 86 ASN A C 1
ATOM 651 O O . ASN A 1 86 ? 3.202 -0.503 4.106 1.00 86.69 86 ASN A O 1
ATOM 655 N N . HIS A 1 87 ? 4.928 -1.924 3.856 1.00 91.69 87 HIS A N 1
ATOM 656 C CA . HIS A 1 87 ? 4.729 -2.137 2.426 1.00 91.69 87 HIS A CA 1
ATOM 657 C C . HIS A 1 87 ? 3.295 -2.587 2.120 1.00 91.69 87 HIS A C 1
ATOM 659 O O . HIS A 1 87 ? 2.598 -1.961 1.324 1.00 91.69 87 HIS A O 1
ATOM 665 N N . ASP A 1 88 ? 2.809 -3.613 2.822 1.00 94.12 88 ASP A N 1
ATOM 666 C CA . ASP A 1 88 ? 1.451 -4.123 2.611 1.00 94.12 88 ASP A CA 1
ATOM 667 C C . ASP A 1 88 ? 0.389 -3.099 3.012 1.00 94.12 88 ASP A C 1
ATOM 669 O O . ASP A 1 88 ? -0.661 -3.023 2.379 1.00 94.12 88 ASP A O 1
ATOM 673 N N . ILE A 1 89 ? 0.653 -2.296 4.048 1.00 95.50 89 ILE A N 1
ATOM 674 C CA . ILE A 1 89 ? -0.257 -1.231 4.483 1.00 95.50 89 ILE A CA 1
ATOM 675 C C . ILE A 1 89 ? -0.389 -0.192 3.368 1.00 95.50 89 ILE A C 1
ATOM 677 O O . ILE A 1 89 ? -1.508 0.182 3.023 1.00 95.50 89 ILE A O 1
ATOM 681 N N . LEU A 1 90 ? 0.722 0.231 2.763 1.00 96.50 90 LEU A N 1
ATOM 682 C CA . LEU A 1 90 ? 0.738 1.206 1.672 1.00 96.50 90 LEU A CA 1
ATOM 683 C C . LEU A 1 90 ? 0.060 0.659 0.408 1.00 96.50 90 LEU A C 1
ATOM 685 O O . LEU A 1 90 ? -0.781 1.349 -0.169 1.00 96.50 90 LEU A O 1
ATOM 689 N N . VAL A 1 91 ? 0.335 -0.595 0.031 1.00 97.06 91 VAL A N 1
ATOM 690 C CA . VAL A 1 91 ? -0.325 -1.276 -1.099 1.00 97.06 91 VAL A CA 1
ATOM 691 C C . VAL A 1 91 ? -1.838 -1.357 -0.889 1.00 97.06 91 VAL A C 1
ATOM 693 O O . VAL A 1 91 ? -2.608 -0.941 -1.757 1.00 97.06 91 VAL A O 1
ATOM 696 N N . LEU A 1 92 ? -2.283 -1.847 0.273 1.00 97.19 92 LEU A N 1
ATOM 697 C CA . LEU A 1 92 ? -3.706 -1.961 0.604 1.00 97.19 92 LEU A CA 1
ATOM 698 C C . LEU A 1 92 ? -4.390 -0.594 0.673 1.00 97.19 92 LEU A C 1
ATOM 700 O O . LEU A 1 92 ? -5.525 -0.454 0.221 1.00 97.19 92 LEU A O 1
ATOM 704 N N . THR A 1 93 ? -3.705 0.418 1.208 1.00 97.38 93 THR A N 1
ATOM 705 C CA . THR A 1 93 ? -4.225 1.787 1.280 1.00 97.38 93 THR A CA 1
ATOM 706 C C . THR A 1 93 ? -4.423 2.360 -0.116 1.00 97.38 93 THR A C 1
ATOM 708 O O . THR A 1 93 ? -5.520 2.806 -0.440 1.00 97.38 93 THR A O 1
ATOM 711 N N . ALA A 1 94 ? -3.400 2.303 -0.970 1.00 97.69 94 ALA A N 1
ATOM 712 C CA . ALA A 1 94 ? -3.476 2.827 -2.328 1.00 97.69 94 ALA A CA 1
ATOM 713 C C . ALA A 1 94 ? -4.555 2.110 -3.157 1.00 97.69 94 ALA A C 1
ATOM 715 O O . ALA A 1 94 ? -5.374 2.765 -3.802 1.00 97.69 94 ALA A O 1
ATOM 716 N N . ALA A 1 95 ? -4.630 0.778 -3.063 1.00 97.69 95 ALA A N 1
ATOM 717 C CA . ALA A 1 95 ? -5.688 -0.006 -3.693 1.00 97.69 95 ALA A CA 1
ATOM 718 C C . ALA A 1 95 ? -7.083 0.392 -3.183 1.00 97.69 95 ALA A C 1
ATOM 720 O O . ALA A 1 95 ? -8.012 0.519 -3.982 1.00 97.69 95 ALA A O 1
ATOM 721 N N . ARG A 1 96 ? -7.240 0.654 -1.875 1.00 97.44 96 ARG A N 1
ATOM 722 C CA . ARG A 1 96 ? -8.523 1.085 -1.303 1.00 97.44 96 ARG A CA 1
ATOM 723 C C . ARG A 1 96 ? -8.949 2.463 -1.792 1.00 97.44 96 ARG A C 1
ATOM 725 O O . ARG A 1 96 ? -10.133 2.644 -2.076 1.00 97.44 96 ARG A O 1
ATOM 732 N N . LEU A 1 97 ? -8.016 3.413 -1.848 1.00 96.25 97 LEU A N 1
ATOM 733 C CA . LEU A 1 97 ? -8.275 4.787 -2.290 1.00 96.25 97 LEU A CA 1
ATOM 734 C C . LEU A 1 97 ? -8.643 4.859 -3.772 1.00 96.25 97 LEU A C 1
ATOM 736 O O . LEU A 1 97 ? -9.408 5.731 -4.160 1.00 96.25 97 LEU A O 1
ATOM 740 N N . LEU A 1 98 ? -8.134 3.928 -4.581 1.00 96.75 98 LEU A N 1
ATOM 741 C CA . LEU A 1 98 ? -8.521 3.772 -5.985 1.00 96.75 98 LEU A CA 1
ATOM 742 C C . LEU A 1 98 ? -9.654 2.757 -6.187 1.00 96.75 98 LEU A C 1
ATOM 744 O O . LEU A 1 98 ? -9.852 2.278 -7.301 1.00 96.75 98 LEU A O 1
ATOM 748 N N . GLU A 1 99 ? -10.360 2.398 -5.110 1.00 95.56 99 GLU A N 1
ATOM 749 C CA . GLU A 1 99 ? -11.543 1.525 -5.120 1.00 95.56 99 GLU A CA 1
ATOM 750 C C . GLU A 1 99 ? -11.322 0.189 -5.849 1.00 95.56 99 GLU A C 1
ATOM 752 O O . GLU A 1 99 ? -12.208 -0.365 -6.500 1.00 95.56 99 GLU A O 1
ATOM 757 N N . THR A 1 100 ? -10.111 -0.358 -5.730 1.00 93.56 100 THR A N 1
ATOM 758 C CA . THR A 1 100 ? -9.761 -1.634 -6.348 1.00 93.56 100 THR A CA 1
ATOM 759 C C . THR A 1 100 ? -10.454 -2.776 -5.613 1.00 93.56 100 THR A C 1
ATOM 761 O O . THR A 1 100 ? -10.224 -3.005 -4.425 1.00 93.56 100 THR A O 1
ATOM 764 N N . GLY A 1 101 ? -11.312 -3.495 -6.337 1.00 88.38 101 GLY A N 1
ATOM 765 C CA . GLY A 1 101 ? -12.028 -4.664 -5.833 1.00 88.38 101 GLY A CA 1
ATOM 766 C C . GLY A 1 101 ? -11.177 -5.942 -5.764 1.00 88.38 101 GLY A C 1
ATOM 767 O O . GLY A 1 101 ? -10.006 -5.951 -6.155 1.00 88.38 101 GLY A O 1
ATOM 768 N N . PRO A 1 102 ? -11.762 -7.054 -5.288 1.00 95.38 102 PRO A N 1
ATOM 769 C CA . PRO A 1 102 ? -11.057 -8.322 -5.154 1.00 95.38 102 PRO A CA 1
ATOM 770 C C . PRO A 1 102 ? -10.724 -8.945 -6.516 1.00 95.38 102 PRO A C 1
ATOM 772 O O . PRO A 1 102 ? -11.521 -8.900 -7.451 1.00 95.38 102 PRO A O 1
ATOM 775 N N . GLY A 1 103 ? -9.562 -9.594 -6.596 1.00 94.94 103 GLY A N 1
ATOM 776 C CA . GLY A 1 103 ? -9.122 -10.332 -7.782 1.00 94.94 103 GLY A CA 1
ATOM 777 C C . GLY A 1 103 ? -8.538 -9.446 -8.884 1.00 94.94 103 GLY A C 1
ATOM 778 O O . GLY A 1 103 ? -8.542 -9.834 -10.050 1.00 94.94 103 GLY A O 1
ATOM 779 N N . ALA A 1 104 ? -8.060 -8.251 -8.533 1.00 96.38 104 ALA A N 1
ATOM 780 C CA . ALA A 1 104 ? -7.389 -7.363 -9.473 1.00 96.38 104 ALA A CA 1
ATOM 781 C C . ALA A 1 104 ? -6.035 -7.933 -9.930 1.00 96.38 104 ALA A C 1
ATOM 783 O O . ALA A 1 104 ? -5.405 -8.719 -9.216 1.00 96.38 104 ALA A O 1
ATOM 784 N N . THR A 1 105 ? -5.576 -7.499 -11.102 1.00 98.00 105 THR A N 1
ATOM 785 C CA . THR A 1 105 ? -4.180 -7.657 -11.515 1.00 98.00 105 THR A CA 1
ATOM 786 C C . THR A 1 105 ? -3.387 -6.488 -10.950 1.00 98.00 105 THR A C 1
ATOM 788 O O . THR A 1 105 ? -3.683 -5.329 -11.253 1.00 98.00 105 THR A O 1
ATOM 791 N N . LEU A 1 106 ? -2.389 -6.795 -10.128 1.00 98.06 106 LEU A N 1
ATOM 792 C CA . LEU A 1 106 ? -1.498 -5.809 -9.533 1.00 98.06 106 LEU A CA 1
ATOM 793 C C . LEU A 1 106 ? -0.177 -5.774 -10.293 1.00 98.06 106 LEU A C 1
ATOM 795 O O . LEU A 1 106 ? 0.494 -6.791 -10.439 1.00 98.06 106 LEU A O 1
ATOM 799 N N . ILE A 1 107 ? 0.206 -4.585 -10.736 1.00 97.25 107 ILE A N 1
ATOM 800 C CA . ILE A 1 107 ? 1.518 -4.301 -11.301 1.00 97.25 107 ILE A CA 1
ATOM 801 C C . ILE A 1 107 ? 2.316 -3.534 -10.248 1.00 97.25 107 ILE A C 1
ATOM 803 O O . ILE A 1 107 ? 1.849 -2.524 -9.729 1.00 97.25 107 ILE A O 1
ATOM 807 N N . VAL A 1 108 ? 3.512 -4.009 -9.925 1.00 95.62 108 VAL A N 1
ATOM 808 C CA . VAL A 1 108 ? 4.446 -3.329 -9.018 1.00 95.62 108 VAL A CA 1
ATOM 809 C C . VAL A 1 108 ? 5.830 -3.289 -9.637 1.00 95.62 108 VAL A C 1
ATOM 811 O O . VAL A 1 108 ? 6.118 -3.974 -10.626 1.00 95.62 108 VAL A O 1
ATOM 814 N N . ASP A 1 109 ? 6.710 -2.505 -9.034 1.00 91.25 109 ASP A N 1
ATOM 815 C CA . ASP A 1 109 ? 8.091 -2.424 -9.452 1.00 91.25 109 ASP A CA 1
ATOM 816 C C . ASP A 1 109 ? 9.080 -2.726 -8.318 1.00 91.25 109 ASP A C 1
ATOM 818 O O . ASP A 1 109 ? 8.767 -2.718 -7.127 1.00 91.25 109 ASP A O 1
ATOM 822 N N . LEU A 1 110 ? 10.301 -3.070 -8.716 1.00 89.50 110 LEU A N 1
ATOM 823 C CA . LEU A 1 110 ? 11.434 -3.253 -7.818 1.00 89.50 110 LEU A CA 1
ATOM 824 C C . LEU A 1 110 ? 12.642 -2.501 -8.361 1.00 89.50 110 LEU A C 1
ATOM 826 O O . LEU A 1 110 ? 12.865 -2.524 -9.575 1.00 89.50 110 LEU A O 1
ATOM 830 N N . PRO A 1 111 ? 13.487 -1.905 -7.501 1.00 87.25 111 PRO A N 1
ATOM 831 C CA . PRO A 1 111 ? 14.757 -1.358 -7.955 1.00 87.25 111 PRO A CA 1
ATOM 832 C C . PRO A 1 111 ? 15.542 -2.413 -8.746 1.00 87.25 111 PRO A C 1
ATOM 834 O O . PRO A 1 111 ? 15.627 -3.572 -8.330 1.00 87.25 111 PRO A O 1
ATOM 837 N N . VAL A 1 112 ? 16.135 -2.010 -9.876 1.00 87.06 112 VAL A N 1
ATOM 838 C CA . VAL A 1 112 ? 16.810 -2.915 -10.831 1.00 87.06 112 VAL A CA 1
ATOM 839 C C . VAL A 1 112 ? 17.809 -3.849 -10.136 1.00 87.06 112 VAL A C 1
ATOM 841 O O . VAL A 1 112 ? 17.844 -5.045 -10.423 1.00 87.06 112 VAL A O 1
ATOM 844 N N . ALA A 1 113 ? 18.561 -3.326 -9.160 1.00 85.88 113 ALA A N 1
ATOM 845 C CA . ALA A 1 113 ? 19.551 -4.077 -8.387 1.00 85.88 113 ALA A CA 1
ATOM 846 C C . ALA A 1 113 ? 18.966 -5.260 -7.585 1.00 85.88 113 ALA A C 1
ATOM 848 O O . ALA A 1 113 ? 19.670 -6.239 -7.338 1.00 85.88 113 ALA A O 1
ATOM 849 N N . TYR A 1 114 ? 17.691 -5.191 -7.192 1.00 86.38 114 TYR A N 1
ATOM 850 C CA . TYR A 1 114 ? 17.032 -6.210 -6.368 1.00 86.38 114 TYR A CA 1
ATOM 851 C C . TYR A 1 114 ? 16.041 -7.076 -7.142 1.00 86.38 114 TYR A C 1
ATOM 853 O O . TYR A 1 114 ? 15.719 -8.173 -6.686 1.00 86.38 114 TYR A O 1
ATOM 861 N N . TYR A 1 115 ? 15.601 -6.628 -8.323 1.00 89.19 115 TYR A N 1
ATOM 862 C CA . TYR A 1 115 ? 14.574 -7.289 -9.129 1.00 89.19 115 TYR A CA 1
ATOM 863 C C . TYR A 1 115 ? 14.797 -8.803 -9.267 1.00 89.19 115 TYR A C 1
ATOM 865 O O . TYR A 1 115 ? 13.928 -9.588 -8.901 1.00 89.19 115 TYR A O 1
ATOM 873 N N . ARG A 1 116 ? 15.989 -9.232 -9.711 1.00 89.81 116 ARG A N 1
ATOM 874 C CA . ARG A 1 116 ? 16.290 -10.662 -9.929 1.00 89.81 116 ARG A CA 1
ATOM 875 C C . ARG A 1 116 ? 16.223 -11.512 -8.659 1.00 89.81 116 ARG A C 1
ATOM 877 O O . ARG A 1 116 ? 15.986 -12.706 -8.765 1.00 89.81 116 ARG A O 1
ATOM 884 N N . ARG A 1 117 ? 16.487 -10.927 -7.488 1.00 91.38 117 ARG A N 1
ATOM 885 C CA . ARG A 1 117 ? 16.553 -11.658 -6.212 1.00 91.38 117 ARG A CA 1
ATOM 886 C C . ARG A 1 117 ? 15.240 -11.623 -5.433 1.00 91.38 117 ARG A C 1
ATOM 888 O O . ARG A 1 117 ? 14.987 -12.538 -4.666 1.00 91.38 117 ARG A O 1
ATOM 895 N N . GLN A 1 118 ? 14.440 -10.568 -5.598 1.00 91.00 118 GLN A N 1
ATOM 896 C CA . GLN A 1 118 ? 13.262 -10.302 -4.761 1.00 91.00 118 GLN A CA 1
ATOM 897 C C . GLN A 1 118 ? 11.928 -10.484 -5.497 1.00 91.00 118 GLN A C 1
ATOM 899 O O . GLN A 1 118 ? 10.889 -10.530 -4.843 1.00 91.00 118 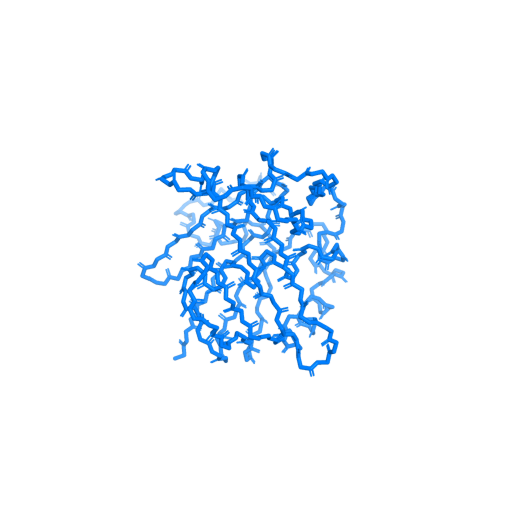GLN A O 1
ATOM 904 N N . LYS A 1 119 ? 11.931 -10.607 -6.835 1.00 93.81 119 LYS A N 1
ATOM 905 C CA . LYS A 1 119 ? 10.707 -10.721 -7.643 1.00 93.81 119 LYS A CA 1
ATOM 906 C C . LYS A 1 119 ? 9.770 -11.820 -7.147 1.00 93.81 119 LYS A C 1
ATOM 908 O O . LYS A 1 119 ? 8.619 -11.524 -6.855 1.00 93.81 119 LYS A O 1
ATOM 913 N N . ASP A 1 120 ? 10.246 -13.060 -7.072 1.00 95.06 120 ASP A N 1
ATOM 914 C CA . ASP A 1 120 ? 9.357 -14.202 -6.829 1.00 95.06 120 ASP A CA 1
ATOM 915 C C . ASP A 1 120 ? 8.783 -14.165 -5.407 1.00 95.06 120 ASP A C 1
ATOM 917 O O . ASP A 1 120 ? 7.595 -14.394 -5.210 1.00 95.06 120 ASP A O 1
ATOM 921 N N . ALA A 1 121 ? 9.593 -13.751 -4.426 1.00 93.88 121 ALA A N 1
ATOM 922 C CA . ALA A 1 121 ? 9.132 -13.536 -3.056 1.00 93.88 121 ALA A CA 1
ATOM 923 C C . ALA A 1 121 ? 8.065 -12.429 -2.967 1.00 93.88 121 ALA A C 1
ATOM 925 O O . ALA A 1 121 ? 7.087 -12.569 -2.231 1.00 93.88 121 ALA A O 1
ATOM 926 N N . LEU A 1 122 ? 8.229 -11.338 -3.727 1.00 93.25 122 LEU A N 1
ATOM 927 C CA . LEU A 1 122 ? 7.250 -10.255 -3.787 1.00 93.25 122 LEU A CA 1
ATOM 928 C C . LEU A 1 122 ? 5.941 -10.697 -4.459 1.00 93.25 122 LEU A C 1
ATOM 930 O O . LEU A 1 122 ? 4.875 -10.343 -3.960 1.00 93.25 122 LEU A O 1
ATOM 934 N N . VAL A 1 123 ? 6.015 -11.477 -5.546 1.00 96.69 123 VAL A N 1
ATOM 935 C CA . VAL A 1 123 ? 4.835 -12.063 -6.208 1.00 96.69 123 VAL A CA 1
ATOM 936 C C . VAL A 1 123 ? 4.050 -12.906 -5.211 1.00 96.69 123 VAL A C 1
ATOM 938 O O . VAL A 1 123 ? 2.895 -12.582 -4.944 1.00 96.69 123 VAL A O 1
ATOM 941 N N . SER A 1 124 ? 4.685 -13.905 -4.587 1.00 95.75 124 SER A N 1
ATOM 942 C CA . SER A 1 124 ? 4.003 -14.799 -3.644 1.00 95.75 124 SER A CA 1
ATOM 943 C C . SER A 1 124 ? 3.363 -14.032 -2.485 1.00 95.75 124 SER A C 1
ATOM 945 O O . SER A 1 124 ? 2.188 -14.229 -2.181 1.00 95.75 124 SER A O 1
ATOM 947 N N . ARG A 1 125 ? 4.097 -13.088 -1.876 1.00 94.31 125 ARG A N 1
ATOM 948 C CA . ARG A 1 125 ? 3.578 -12.271 -0.769 1.00 94.31 125 ARG A CA 1
ATOM 949 C C . ARG A 1 125 ? 2.342 -11.465 -1.173 1.00 94.31 125 ARG A C 1
ATOM 951 O O . ARG A 1 125 ? 1.393 -11.381 -0.397 1.00 94.31 125 ARG A O 1
ATOM 958 N N . LEU A 1 126 ? 2.358 -10.837 -2.349 1.00 96.06 126 LEU A N 1
ATOM 959 C CA . LEU A 1 126 ? 1.263 -9.977 -2.800 1.00 96.06 126 LEU A CA 1
ATOM 960 C C . LEU A 1 126 ? 0.059 -10.770 -3.327 1.00 96.06 126 LEU A C 1
ATOM 962 O O . LEU A 1 126 ? -1.067 -10.309 -3.163 1.00 96.06 126 LEU A O 1
ATOM 966 N N . GLU A 1 127 ? 0.256 -11.957 -3.900 1.00 96.62 127 GLU A N 1
ATOM 967 C CA . GLU A 1 127 ? -0.848 -12.851 -4.288 1.00 96.62 127 GLU A CA 1
ATOM 968 C C . GLU A 1 127 ? -1.558 -13.443 -3.060 1.00 96.62 127 GLU A C 1
ATOM 970 O O . GLU A 1 127 ? -2.781 -13.604 -3.048 1.00 96.62 127 GLU A O 1
ATOM 975 N N . GLU A 1 128 ? -0.821 -13.688 -1.975 1.00 95.19 128 GLU A N 1
ATOM 976 C CA . GLU A 1 128 ? -1.390 -14.098 -0.687 1.00 95.19 128 GLU A CA 1
ATOM 977 C C . GLU A 1 128 ? -2.029 -12.935 0.093 1.00 95.19 128 GLU A C 1
ATOM 979 O O . GLU A 1 128 ? -2.836 -13.161 1.009 1.00 95.19 128 GLU A O 1
ATOM 984 N N . LEU A 1 129 ? -1.707 -11.685 -0.260 1.00 94.69 129 LEU A N 1
ATOM 985 C CA . LEU A 1 129 ? -2.180 -10.502 0.447 1.00 94.69 129 LEU A CA 1
ATOM 986 C C . LEU A 1 129 ? -3.672 -10.266 0.187 1.00 94.69 129 LEU A C 1
ATOM 988 O O . LEU A 1 129 ? -4.122 -9.919 -0.907 1.00 94.69 129 LEU A O 1
ATOM 992 N N . ARG A 1 130 ? -4.456 -10.398 1.256 1.00 95.31 130 ARG A N 1
ATOM 993 C CA . ARG A 1 130 ? -5.900 -10.160 1.253 1.00 95.31 130 ARG A CA 1
ATOM 994 C C . ARG A 1 130 ? -6.353 -9.552 2.568 1.00 95.31 130 ARG A C 1
ATOM 996 O O . ARG A 1 130 ? -5.936 -9.991 3.640 1.00 95.31 130 ARG A O 1
ATOM 1003 N N . ALA A 1 131 ? -7.232 -8.562 2.486 1.00 96.50 131 ALA A N 1
ATOM 1004 C CA . ALA A 1 131 ? -7.801 -7.908 3.657 1.00 96.50 131 ALA A CA 1
ATOM 1005 C C . ALA A 1 131 ? -9.145 -7.242 3.342 1.00 96.50 131 ALA A C 1
ATOM 1007 O O . ALA A 1 131 ? -9.451 -6.927 2.192 1.00 96.50 131 ALA A O 1
ATOM 1008 N N . LEU A 1 132 ? -9.931 -7.003 4.388 1.00 97.75 132 LEU A N 1
ATOM 1009 C CA . LEU A 1 132 ? -10.977 -5.987 4.385 1.00 97.75 132 LEU A CA 1
ATOM 1010 C C . LEU A 1 132 ? -10.344 -4.663 4.814 1.00 97.75 132 LEU A C 1
ATOM 1012 O O . LEU A 1 132 ? -9.661 -4.606 5.840 1.00 97.75 132 LEU A O 1
ATOM 1016 N N . VAL A 1 133 ? -10.529 -3.623 4.004 1.00 97.62 133 VAL A N 1
ATOM 1017 C CA . VAL A 1 133 ? -9.875 -2.325 4.180 1.00 97.62 133 VAL A CA 1
ATOM 1018 C C . VAL A 1 133 ? -10.915 -1.213 4.163 1.00 97.62 133 VAL A C 1
ATOM 1020 O O . VAL A 1 133 ? -11.679 -1.075 3.206 1.00 97.62 133 VAL A O 1
ATOM 1023 N N . ALA A 1 134 ? -10.932 -0.404 5.218 1.00 96.44 134 ALA A N 1
ATOM 1024 C CA . ALA A 1 134 ? -11.681 0.846 5.284 1.00 96.44 134 ALA A CA 1
ATOM 1025 C C . ALA A 1 134 ? -10.699 2.018 5.331 1.00 96.44 134 ALA A C 1
ATOM 1027 O O . ALA A 1 134 ? -9.705 1.966 6.056 1.00 96.44 134 ALA A O 1
ATOM 1028 N N . ALA A 1 135 ? -10.989 3.072 4.575 1.00 94.31 135 ALA A N 1
ATOM 1029 C CA . ALA A 1 135 ? -10.215 4.307 4.573 1.00 94.31 135 ALA A CA 1
ATOM 1030 C C . ALA A 1 135 ? -11.123 5.477 4.958 1.00 94.31 135 ALA A C 1
ATOM 1032 O O . ALA A 1 135 ? -12.264 5.549 4.502 1.00 94.31 135 ALA A O 1
ATOM 1033 N N . ASN A 1 136 ? -10.609 6.381 5.791 1.00 91.19 136 ASN A N 1
ATOM 1034 C CA . ASN A 1 136 ? -11.234 7.655 6.154 1.00 91.19 136 ASN A CA 1
ATOM 1035 C C . ASN A 1 136 ? -12.676 7.521 6.679 1.00 91.19 136 ASN A C 1
ATOM 1037 O O . ASN A 1 136 ? -13.554 8.295 6.316 1.00 91.19 136 ASN A O 1
ATOM 1041 N N . GLY A 1 137 ? -12.935 6.502 7.506 1.00 85.81 137 GLY A N 1
ATOM 1042 C CA . GLY A 1 137 ? -14.268 6.240 8.069 1.00 85.81 137 GLY A CA 1
ATOM 1043 C C . GLY A 1 137 ? -15.292 5.680 7.073 1.00 85.81 137 GLY A C 1
ATOM 1044 O O . GLY A 1 137 ? -16.433 5.436 7.454 1.00 85.81 137 GLY A O 1
ATOM 1045 N N . GLY A 1 138 ? -14.896 5.449 5.817 1.00 89.81 138 GLY A N 1
ATOM 1046 C CA . GLY A 1 138 ? -15.736 4.824 4.801 1.00 89.81 138 GLY A CA 1
ATOM 1047 C C . GLY A 1 138 ? -15.960 3.322 5.030 1.00 89.81 138 GLY A C 1
ATOM 1048 O O . GLY A 1 138 ? -15.351 2.719 5.919 1.00 89.81 138 GLY A O 1
ATOM 1049 N N . PRO A 1 139 ? -16.809 2.683 4.205 1.00 94.00 139 PRO A N 1
ATOM 1050 C CA . PRO A 1 139 ? -17.110 1.263 4.340 1.00 94.00 139 PRO A CA 1
ATOM 1051 C C . PRO A 1 139 ? -15.883 0.387 4.056 1.00 94.00 139 PRO A C 1
ATOM 1053 O O . PRO A 1 139 ? -15.027 0.720 3.221 1.00 94.00 139 PRO A O 1
ATOM 1056 N N . GLU A 1 140 ? -15.832 -0.767 4.726 1.00 95.69 140 GLU A N 1
ATOM 1057 C CA . GLU A 1 140 ? -14.856 -1.817 4.434 1.00 95.69 140 GLU A CA 1
ATOM 1058 C C . GLU A 1 140 ? -15.087 -2.386 3.027 1.00 95.69 140 GLU A C 1
ATOM 1060 O O . GLU A 1 140 ? -16.211 -2.712 2.647 1.00 95.69 140 GLU A O 1
ATOM 1065 N N . ALA A 1 141 ? -14.004 -2.554 2.273 1.00 96.88 141 ALA A N 1
ATOM 1066 C CA . ALA A 1 141 ? -14.000 -3.236 0.986 1.00 96.88 141 ALA A CA 1
ATOM 1067 C C . ALA A 1 141 ? -12.953 -4.352 0.985 1.00 96.88 141 ALA A C 1
ATOM 1069 O O . ALA A 1 141 ? -11.886 -4.221 1.589 1.00 96.88 141 ALA A O 1
ATOM 1070 N N . ARG A 1 142 ? -13.249 -5.462 0.303 1.00 97.00 142 ARG A N 1
ATOM 1071 C CA . ARG A 1 142 ? -12.296 -6.565 0.148 1.00 97.00 142 ARG A CA 1
ATOM 1072 C C . ARG A 1 142 ? -11.278 -6.233 -0.933 1.00 97.00 142 ARG A C 1
ATOM 1074 O O . ARG A 1 142 ? -11.659 -5.979 -2.070 1.00 97.00 142 ARG A O 1
ATOM 1081 N N . ILE A 1 143 ? -10.003 -6.336 -0.579 1.00 97.38 143 ILE A N 1
ATOM 1082 C CA . ILE A 1 143 ? -8.870 -6.174 -1.489 1.00 97.38 143 ILE A CA 1
ATOM 1083 C C . ILE A 1 143 ? -8.106 -7.493 -1.534 1.00 97.38 143 ILE A C 1
ATOM 1085 O O . ILE A 1 143 ? -7.805 -8.083 -0.493 1.00 97.38 143 ILE A O 1
ATOM 1089 N N . SER A 1 144 ? -7.840 -7.968 -2.746 1.00 97.38 144 SER A N 1
ATOM 1090 C 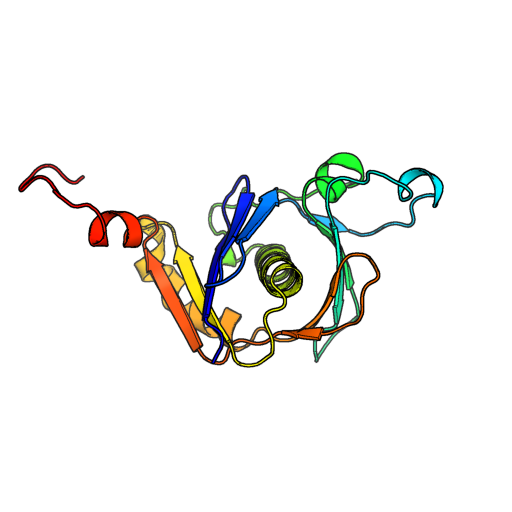CA . SER A 1 144 ? -6.972 -9.111 -3.030 1.00 97.38 144 SER A CA 1
ATOM 1091 C C . SER A 1 144 ? -6.539 -9.071 -4.489 1.00 97.38 144 SER A C 1
ATOM 1093 O O . SER A 1 144 ? -7.266 -8.535 -5.331 1.00 97.38 144 SER A O 1
ATOM 1095 N N . PHE A 1 145 ? -5.413 -9.702 -4.801 1.00 97.75 145 PHE A N 1
ATOM 1096 C CA . PHE A 1 145 ? -4.848 -9.712 -6.146 1.00 97.75 145 PHE A CA 1
ATOM 1097 C C . PHE A 1 145 ? -4.864 -11.136 -6.700 1.00 97.75 145 PHE A C 1
ATOM 1099 O O . PHE A 1 145 ? -4.424 -12.063 -6.032 1.00 97.75 145 PHE A O 1
ATOM 1106 N N . ALA A 1 146 ? -5.446 -11.323 -7.887 1.00 96.75 146 ALA A N 1
ATOM 1107 C CA . ALA A 1 146 ? -5.492 -12.637 -8.541 1.00 96.75 146 ALA A CA 1
ATOM 1108 C C . ALA A 1 146 ? -4.206 -12.939 -9.319 1.00 96.75 146 ALA A C 1
ATOM 1110 O O . ALA A 1 146 ? -3.914 -14.095 -9.601 1.00 96.75 146 ALA A O 1
ATOM 1111 N N . GLN A 1 147 ? -3.479 -11.888 -9.694 1.00 97.25 147 GLN A N 1
ATOM 1112 C CA . GLN A 1 147 ? -2.231 -11.968 -10.430 1.00 97.25 147 GLN A CA 1
ATOM 1113 C C . GLN A 1 147 ? -1.353 -10.788 -10.029 1.00 97.25 147 GLN A C 1
ATOM 1115 O O . GLN A 1 147 ? -1.832 -9.648 -10.004 1.00 97.25 147 GLN A O 1
ATOM 1120 N N . VAL A 1 148 ? -0.073 -11.050 -9.771 1.00 97.88 148 VAL A N 1
ATOM 1121 C CA . VAL A 1 148 ? 0.919 -10.004 -9.506 1.00 97.88 148 VAL A CA 1
ATOM 1122 C C . VAL A 1 148 ? 2.003 -10.019 -10.579 1.00 97.88 148 VAL A C 1
ATOM 1124 O O . VAL A 1 148 ? 2.629 -11.037 -10.862 1.00 97.88 148 VAL A O 1
ATOM 1127 N N . MET A 1 149 ? 2.244 -8.860 -11.185 1.00 97.00 149 MET A N 1
ATOM 1128 C CA . MET A 1 149 ? 3.287 -8.646 -12.180 1.00 97.00 149 MET A CA 1
ATOM 1129 C C . MET A 1 149 ? 4.320 -7.676 -11.618 1.00 97.00 149 MET A C 1
ATOM 1131 O O . MET A 1 149 ? 3.999 -6.541 -11.279 1.00 97.00 149 MET A O 1
ATOM 1135 N N . VAL A 1 150 ? 5.572 -8.116 -11.541 1.00 95.62 150 VAL A N 1
ATOM 1136 C CA . VAL A 1 150 ? 6.681 -7.292 -11.047 1.00 95.62 150 VAL A CA 1
ATOM 1137 C C . VAL A 1 150 ? 7.583 -6.924 -12.214 1.00 95.62 150 VAL A C 1
ATOM 1139 O O . VAL A 1 150 ? 8.015 -7.809 -12.957 1.00 95.62 150 VAL A O 1
ATOM 1142 N N . TYR A 1 151 ? 7.915 -5.641 -12.335 1.00 93.88 151 TYR A N 1
ATOM 1143 C CA . TYR A 1 151 ? 8.864 -5.126 -13.321 1.00 93.88 151 TYR A CA 1
ATOM 1144 C C . TYR A 1 151 ? 10.064 -4.437 -12.654 1.00 93.88 151 TYR A C 1
ATOM 1146 O O . TYR A 1 151 ? 9.964 -3.964 -11.522 1.00 93.88 151 TYR A O 1
ATOM 1154 N N . PRO A 1 152 ? 11.222 -4.342 -13.328 1.00 91.50 152 PRO A N 1
ATOM 1155 C CA . PRO A 1 152 ? 12.276 -3.441 -12.884 1.00 91.50 152 PRO A CA 1
ATOM 1156 C C . PRO A 1 152 ? 11.786 -1.984 -12.918 1.00 91.50 152 PRO A C 1
ATOM 1158 O O . PRO A 1 152 ? 11.148 -1.557 -13.883 1.00 91.50 152 PRO A O 1
ATOM 1161 N N . GLN A 1 153 ? 12.108 -1.208 -11.885 1.00 88.31 153 GLN A N 1
ATOM 1162 C CA . GLN A 1 153 ? 11.832 0.227 -11.832 1.00 88.31 153 GLN A CA 1
ATOM 1163 C C . GLN A 1 153 ? 12.426 0.919 -13.064 1.00 88.31 153 GLN A C 1
ATOM 1165 O O . GLN A 1 153 ? 13.572 0.673 -13.435 1.00 88.31 153 GLN A O 1
ATOM 1170 N N . GLY A 1 154 ? 11.622 1.762 -13.714 1.00 83.06 154 GLY A N 1
ATOM 1171 C CA . GLY A 1 154 ? 12.010 2.485 -14.928 1.00 83.06 154 GLY A CA 1
ATOM 1172 C C . GLY A 1 154 ? 11.791 1.736 -16.249 1.00 83.06 154 GLY A C 1
ATOM 1173 O O . GLY A 1 154 ? 11.817 2.383 -17.293 1.00 83.06 154 GLY A O 1
ATOM 1174 N N . VAL A 1 155 ? 11.488 0.427 -16.255 1.00 84.81 155 VAL A N 1
ATOM 1175 C CA . VAL A 1 155 ? 11.304 -0.322 -17.521 1.00 84.81 155 VAL A CA 1
ATOM 1176 C C . VAL A 1 155 ? 10.146 0.226 -18.358 1.00 84.81 155 VAL A C 1
ATOM 1178 O O . VAL A 1 155 ? 10.248 0.307 -19.578 1.00 84.81 155 VAL A O 1
ATOM 1181 N N . GLY A 1 156 ? 9.060 0.655 -17.707 1.00 77.75 156 GLY A N 1
ATOM 1182 C CA . GLY A 1 156 ? 7.911 1.238 -18.397 1.00 77.75 156 GLY A CA 1
ATOM 1183 C C . GLY A 1 156 ? 8.269 2.533 -19.124 1.00 77.75 156 GLY A C 1
ATOM 1184 O O . GLY A 1 156 ? 7.814 2.738 -20.242 1.00 77.75 156 GLY A O 1
ATOM 1185 N N . ALA A 1 157 ? 9.140 3.359 -18.533 1.00 80.25 157 ALA A N 1
ATOM 1186 C CA . ALA A 1 157 ? 9.617 4.589 -19.158 1.00 80.25 157 ALA A CA 1
ATOM 1187 C C . ALA A 1 157 ? 10.452 4.301 -20.413 1.00 80.25 157 ALA A C 1
ATOM 1189 O O . ALA A 1 157 ? 10.322 5.017 -21.398 1.00 80.25 157 ALA A O 1
ATOM 1190 N N . LEU A 1 158 ? 11.250 3.226 -20.406 1.00 75.50 158 LEU A N 1
ATOM 1191 C CA . LEU A 1 158 ? 12.022 2.800 -21.576 1.00 75.50 158 LEU A CA 1
ATOM 1192 C C . LEU A 1 158 ? 11.121 2.303 -22.714 1.00 75.50 158 LEU A C 1
ATOM 1194 O O . LEU A 1 158 ? 11.372 2.622 -23.868 1.00 75.50 158 LEU A O 1
ATOM 1198 N N . LEU A 1 159 ? 10.060 1.552 -22.405 1.00 75.44 159 LEU A N 1
ATOM 1199 C CA . LEU A 1 159 ? 9.160 0.990 -23.424 1.00 75.44 159 LEU A CA 1
ATOM 1200 C C . LEU A 1 159 ? 8.312 2.044 -24.147 1.00 75.44 159 LEU A C 1
ATOM 1202 O O . LEU A 1 159 ? 7.883 1.806 -25.272 1.00 75.44 159 LEU A O 1
ATOM 1206 N N . VAL A 1 160 ? 8.052 3.182 -23.501 1.00 75.88 160 VAL A N 1
ATOM 1207 C CA . VAL A 1 160 ? 7.268 4.288 -24.077 1.00 75.88 160 VAL A CA 1
ATOM 1208 C C . VAL A 1 160 ? 8.137 5.456 -24.542 1.00 75.88 160 VAL A C 1
ATOM 1210 O O . VAL A 1 160 ? 7.601 6.439 -25.052 1.00 75.88 160 VAL A O 1
ATOM 1213 N N . ALA A 1 161 ? 9.460 5.376 -24.358 1.00 72.62 161 ALA A N 1
ATOM 1214 C CA . ALA A 1 161 ? 10.381 6.398 -24.827 1.00 72.62 161 ALA A CA 1
ATOM 1215 C C . ALA A 1 161 ? 10.413 6.375 -26.368 1.00 72.62 161 ALA A C 1
ATOM 1217 O O . ALA A 1 161 ? 10.779 5.351 -26.946 1.00 72.62 161 ALA A O 1
ATOM 1218 N N . PRO A 1 162 ? 10.037 7.476 -27.043 1.00 65.56 162 PRO A N 1
ATOM 1219 C CA . PRO A 1 162 ? 9.917 7.502 -28.500 1.00 65.56 162 PRO A CA 1
ATOM 1220 C C . PRO A 1 162 ? 11.263 7.314 -29.215 1.00 65.56 162 PRO A C 1
ATOM 1222 O O . PRO A 1 162 ? 11.286 6.811 -30.333 1.00 65.56 162 PRO A O 1
ATOM 1225 N N . GLU A 1 163 ? 12.376 7.663 -28.563 1.00 70.44 163 GLU A N 1
ATOM 1226 C CA . GLU A 1 163 ? 13.731 7.508 -29.093 1.00 70.44 163 GLU A CA 1
ATOM 1227 C C . GLU A 1 163 ? 14.690 7.135 -27.954 1.00 70.44 163 GLU A C 1
ATOM 1229 O O . GLU A 1 163 ? 15.129 7.986 -27.178 1.00 70.44 163 GLU A O 1
ATOM 1234 N N . LEU A 1 164 ? 15.004 5.845 -27.822 1.00 69.06 164 LEU A N 1
ATOM 1235 C CA . LEU A 1 164 ? 16.125 5.416 -26.989 1.00 69.06 164 LEU A CA 1
ATOM 1236 C C . LEU A 1 164 ? 17.421 5.551 -27.797 1.00 69.06 164 LEU A C 1
ATOM 1238 O O . LEU A 1 164 ? 17.459 5.116 -28.952 1.00 69.06 164 LEU A O 1
ATOM 1242 N N . PRO A 1 165 ? 18.495 6.122 -27.225 1.00 69.88 165 PRO A N 1
ATOM 1243 C CA . PRO A 1 165 ? 19.768 6.201 -27.923 1.00 69.88 165 PRO A CA 1
ATOM 1244 C C . PRO A 1 165 ? 20.289 4.788 -28.217 1.00 69.88 165 PRO A C 1
ATOM 1246 O O . PRO A 1 165 ? 20.203 3.889 -27.379 1.00 69.88 165 PRO A O 1
ATOM 1249 N N . ALA A 1 166 ? 20.850 4.591 -29.415 1.00 64.94 166 ALA A N 1
ATOM 1250 C CA . ALA A 1 166 ? 21.359 3.293 -29.871 1.00 64.94 166 ALA A CA 1
ATOM 1251 C C . ALA A 1 166 ? 22.529 2.753 -29.017 1.00 64.94 166 ALA A C 1
ATOM 1253 O O . ALA A 1 166 ? 22.889 1.581 -29.118 1.00 64.94 166 ALA A O 1
ATOM 1254 N N . SER A 1 167 ? 23.128 3.601 -28.177 1.00 68.62 167 SER A N 1
ATOM 1255 C CA . SER A 1 167 ? 24.173 3.260 -27.213 1.00 68.62 167 SER A CA 1
ATOM 1256 C C . SER A 1 167 ? 24.125 4.197 -25.996 1.00 68.62 167 SER A C 1
ATOM 1258 O O . SER A 1 167 ? 23.532 5.272 -26.051 1.00 68.62 167 SER A O 1
ATOM 1260 N N . GLY A 1 168 ? 24.753 3.792 -24.886 1.00 61.41 168 GLY A N 1
ATOM 1261 C CA . GLY A 1 168 ? 24.952 4.661 -23.715 1.00 61.41 168 GLY A CA 1
ATOM 1262 C C . GLY A 1 168 ? 23.876 4.600 -22.625 1.00 61.41 168 GLY A C 1
ATOM 1263 O O . GLY A 1 168 ? 23.901 5.428 -21.719 1.00 61.41 168 GLY A O 1
ATOM 1264 N N . LEU A 1 169 ? 22.961 3.628 -22.667 1.00 60.00 169 LEU A N 1
ATOM 1265 C CA . LEU A 1 169 ? 22.109 3.313 -21.517 1.00 60.00 169 LEU A CA 1
ATOM 1266 C C . LEU A 1 169 ? 22.950 2.535 -20.492 1.00 60.00 169 LEU A C 1
ATOM 1268 O O . LEU A 1 169 ? 23.336 1.394 -20.750 1.00 60.00 169 LEU A O 1
ATOM 1272 N N . VAL A 1 170 ? 23.277 3.191 -19.377 1.00 53.94 170 VAL A N 1
ATOM 1273 C CA . VAL A 1 170 ? 24.012 2.633 -18.227 1.00 53.94 170 VAL A CA 1
ATOM 1274 C C . VAL A 1 170 ? 23.037 2.351 -17.095 1.00 53.94 170 VAL A C 1
ATOM 1276 O O . VAL A 1 170 ? 22.228 3.256 -16.792 1.00 53.94 170 VAL A O 1
#

Secondary structure (DSSP, 8-state):
--EEEEEE-SSEEEEE-SS-EEEEESEEEE-----GGGTSS---SEEEEEE-SSS--EEEEETHHHHHH-TT-EES--SSGGGSTHHHHHHHHHHHHTT--TTEEEEEEE-HHHHHHHHHHHHHHHHH-EEEEEETT---EEEEEEEEEEEETTHHHHHH-S---SS---

Sequence (170 aa):
MTVISIDVGYSATKAVTMSARTMIPSVVAPYREVPLADLTGDAIGHTVTIRRPVGDRSRHFVGDLAVREGQGATFTLDREKHLHPNHDILVLTAARLLETGPGATLIVDLPVAYYRRQKDALVSRLEELRALVAANGGPEARISFAQVMVYPQGVGALLVAPELPASGLV

Foldseek 3Di:
DWEKEWELDQQWIWIDTPVDIDIFGQKKAFDDDDPVVCVPDDQPFKWKWKADPDDDIGIITTGPNCVVPHPVIDTCPDPPSLPPPSNLVSVLVRCVVVVPAEAYEYEYEDAPVCCVPCVVVSFVVQQSDWTFMDMPPDGTGIYHHNGYHYDYPCPVVVVPPPDDPPDDDD

pLDDT: mean 84.95, std 14.56, range [46.62, 98.06]